Protein AF-A0A2E0ZQE0-F1 (afdb_monomer_lite)

Secondary structure (DSSP, 8-state):
----PPP-EEEEEEE-TTS-EEEEEEEESGGGTTEEEEEETTEEEE----GGGGG--SSEEEEE-HHHHHHHHHHTT--HHHHT-------

Structure (mmCIF, N/CA/C/O backbone):
data_AF-A0A2E0ZQE0-F1
#
_entry.id   AF-A0A2E0ZQE0-F1
#
loop_
_atom_site.group_PDB
_atom_site.id
_atom_site.type_symbol
_atom_site.label_atom_id
_atom_site.label_alt_id
_atom_site.label_comp_id
_atom_site.label_asym_id
_atom_site.label_entity_id
_atom_site.label_seq_id
_atom_site.pdbx_PDB_ins_code
_atom_site.Cartn_x
_atom_site.Cartn_y
_atom_site.Cartn_z
_atom_site.occupancy
_atom_site.B_iso_or_equiv
_atom_site.auth_seq_id
_atom_site.auth_comp_id
_atom_site.auth_asym_id
_atom_site.auth_atom_id
_atom_site.pdbx_PDB_model_num
ATOM 1 N N . MET A 1 1 ? 4.192 4.778 27.818 1.00 39.91 1 MET A N 1
ATOM 2 C CA . MET A 1 1 ? 3.090 5.465 27.114 1.00 39.91 1 MET A CA 1
ATOM 3 C C . MET A 1 1 ? 3.620 6.807 26.632 1.00 39.91 1 MET A C 1
ATOM 5 O O . MET A 1 1 ? 3.593 7.777 27.380 1.00 39.91 1 MET A O 1
ATOM 9 N N . THR A 1 2 ? 4.239 6.830 25.454 1.00 39.97 2 THR A N 1
ATOM 10 C CA . THR A 1 2 ? 4.717 8.056 24.802 1.00 39.97 2 THR A CA 1
ATOM 11 C C . THR A 1 2 ? 3.597 8.664 23.962 1.00 39.97 2 THR A C 1
ATOM 13 O O . THR A 1 2 ? 2.685 7.987 23.497 1.00 39.97 2 THR A O 1
ATOM 16 N N . ARG A 1 3 ? 3.625 9.988 23.895 1.00 42.31 3 ARG A N 1
ATOM 17 C CA . ARG A 1 3 ? 2.539 10.888 23.529 1.00 42.31 3 ARG A CA 1
ATOM 18 C C . ARG A 1 3 ? 2.555 11.126 22.014 1.00 42.31 3 ARG A C 1
ATOM 20 O O . ARG A 1 3 ? 3.369 11.911 21.559 1.00 42.31 3 ARG A O 1
ATOM 27 N N . GLY A 1 4 ? 1.642 10.494 21.278 1.00 45.69 4 GLY A N 1
ATOM 28 C CA . GLY A 1 4 ? 1.084 11.028 20.026 1.00 45.69 4 GLY A CA 1
ATOM 29 C C . GLY A 1 4 ? 2.029 11.272 18.843 1.00 45.69 4 GLY A C 1
ATOM 30 O O . GLY A 1 4 ? 1.797 12.226 18.106 1.00 45.69 4 GLY A O 1
ATOM 31 N N . GLU A 1 5 ? 3.054 10.447 18.629 1.00 48.84 5 GLU A N 1
ATOM 32 C CA . GLU A 1 5 ? 3.638 10.350 17.285 1.00 48.84 5 GLU A CA 1
ATOM 33 C C . GLU A 1 5 ? 2.641 9.592 16.404 1.00 48.84 5 GLU A C 1
ATOM 35 O O . GLU A 1 5 ? 2.184 8.508 16.775 1.00 48.84 5 GLU A O 1
ATOM 40 N N . ALA A 1 6 ? 2.233 10.198 15.284 1.00 54.38 6 ALA A N 1
ATOM 41 C CA . ALA A 1 6 ? 1.447 9.486 14.285 1.00 54.38 6 ALA A CA 1
ATOM 42 C C . ALA A 1 6 ? 2.216 8.209 13.905 1.00 54.38 6 ALA A C 1
ATOM 44 O O . ALA A 1 6 ? 3.439 8.288 13.756 1.00 54.38 6 ALA A O 1
ATOM 45 N N . PRO A 1 7 ? 1.547 7.048 13.792 1.00 62.09 7 PRO A N 1
ATOM 46 C CA . PRO A 1 7 ? 2.229 5.815 13.425 1.00 62.09 7 PRO A CA 1
ATOM 47 C C . PRO A 1 7 ? 3.033 6.043 12.140 1.00 62.09 7 PRO A C 1
ATOM 49 O O . PRO A 1 7 ? 2.526 6.620 11.176 1.00 62.09 7 PRO A O 1
ATOM 52 N N . GLU A 1 8 ? 4.312 5.655 12.154 1.00 82.56 8 GLU A N 1
ATOM 53 C CA . GLU A 1 8 ? 5.176 5.745 10.976 1.00 82.56 8 GLU A CA 1
ATOM 54 C C . GLU A 1 8 ? 4.595 4.837 9.890 1.00 82.56 8 GLU A C 1
ATOM 56 O O . GLU A 1 8 ? 4.714 3.620 9.972 1.00 82.56 8 GLU A O 1
ATOM 61 N N . ARG A 1 9 ? 3.936 5.425 8.890 1.00 88.25 9 ARG A N 1
ATOM 62 C CA . ARG A 1 9 ? 3.350 4.701 7.759 1.00 88.25 9 ARG A CA 1
ATOM 63 C C . ARG A 1 9 ? 4.253 4.829 6.547 1.00 88.25 9 ARG A C 1
ATOM 65 O O . ARG A 1 9 ? 4.551 5.943 6.113 1.00 88.25 9 ARG A O 1
ATOM 72 N N . THR A 1 10 ? 4.658 3.696 5.986 1.00 90.12 10 THR A N 1
ATOM 73 C CA . THR A 1 10 ? 5.431 3.658 4.738 1.00 90.12 10 THR A CA 1
ATOM 74 C C . THR A 1 10 ? 4.594 3.014 3.647 1.00 90.12 10 THR A C 1
ATOM 76 O O . THR A 1 10 ? 4.238 1.844 3.751 1.00 90.12 10 THR A O 1
ATOM 79 N N . PHE A 1 11 ? 4.290 3.777 2.598 1.00 91.25 11 PHE A N 1
ATOM 80 C CA . PHE A 1 11 ? 3.595 3.272 1.418 1.00 91.25 11 PHE A CA 1
ATOM 81 C C . PHE A 1 11 ? 4.618 2.772 0.404 1.00 91.25 11 PHE A C 1
ATOM 83 O O . PHE A 1 11 ? 5.598 3.466 0.120 1.00 91.25 11 PHE A O 1
ATOM 90 N N . LEU A 1 12 ? 4.383 1.585 -0.139 1.00 91.00 12 LEU A N 1
ATOM 91 C CA . LEU A 1 12 ? 5.289 0.904 -1.052 1.00 91.00 12 LEU A CA 1
ATOM 92 C C . LEU A 1 12 ? 4.526 0.475 -2.297 1.00 91.00 12 LEU A C 1
ATOM 94 O O . LEU A 1 12 ? 3.496 -0.182 -2.186 1.00 91.00 12 LEU A O 1
ATOM 98 N N . VAL A 1 13 ? 5.021 0.822 -3.477 1.00 91.06 13 VAL A N 1
ATOM 99 C CA . VAL A 1 13 ? 4.474 0.305 -4.734 1.00 91.06 13 VAL A CA 1
ATOM 100 C C . VAL A 1 13 ? 5.274 -0.916 -5.168 1.00 91.06 13 VAL A C 1
ATOM 102 O O . VAL A 1 13 ? 6.500 -0.882 -5.148 1.00 91.06 13 VAL A O 1
ATOM 105 N N . ASP A 1 14 ? 4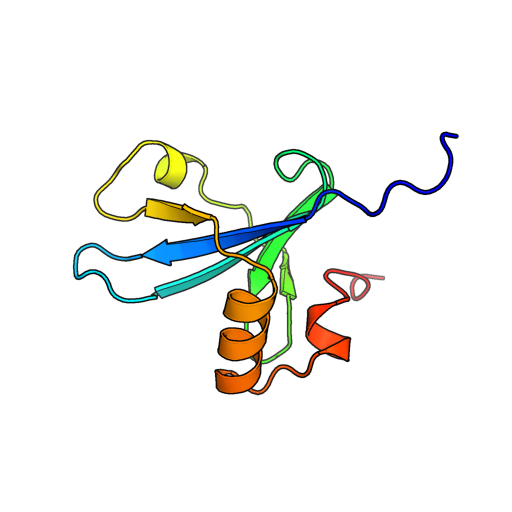.578 -1.985 -5.539 1.00 89.06 14 ASP A N 1
ATOM 106 C CA . ASP A 1 14 ? 5.164 -3.136 -6.222 1.00 89.06 14 ASP A CA 1
ATOM 107 C C . ASP A 1 14 ? 5.257 -2.826 -7.710 1.00 89.06 14 ASP A C 1
ATOM 109 O O . ASP A 1 14 ? 4.246 -2.565 -8.375 1.00 89.06 14 ASP A O 1
ATOM 113 N N . VAL A 1 15 ? 6.492 -2.805 -8.192 1.00 85.00 15 VAL A N 1
ATOM 114 C CA . VAL A 1 15 ? 6.841 -2.557 -9.582 1.00 85.00 15 VAL A CA 1
ATOM 115 C C . VAL A 1 15 ? 7.361 -3.862 -10.158 1.00 85.00 15 VAL A C 1
ATOM 117 O O . VAL A 1 15 ? 8.375 -4.398 -9.695 1.00 85.00 15 VAL A O 1
ATOM 120 N N . ASP A 1 16 ? 6.657 -4.371 -11.166 1.00 85.12 16 ASP A N 1
ATOM 121 C CA . ASP A 1 16 ? 7.072 -5.578 -11.866 1.00 85.12 16 ASP A CA 1
ATOM 122 C C . ASP A 1 16 ? 8.283 -5.331 -12.783 1.00 85.12 16 ASP A C 1
ATOM 124 O O . ASP A 1 16 ? 8.766 -4.207 -12.955 1.00 85.12 16 ASP A O 1
ATOM 128 N N . ALA A 1 17 ? 8.779 -6.405 -13.397 1.00 82.12 17 ALA A N 1
ATOM 129 C CA . ALA A 1 17 ? 9.937 -6.358 -14.287 1.00 82.12 17 ALA A CA 1
ATOM 130 C C . ALA A 1 17 ? 9.760 -5.434 -15.512 1.00 82.12 17 ALA A C 1
ATOM 132 O O . ALA A 1 17 ? 10.760 -5.011 -16.097 1.00 82.12 17 ALA A O 1
ATOM 133 N N . ASP A 1 18 ? 8.520 -5.120 -15.896 1.00 85.44 18 ASP A N 1
ATOM 134 C CA . ASP A 1 18 ? 8.184 -4.236 -17.014 1.00 85.44 18 ASP A CA 1
ATOM 135 C C . ASP A 1 18 ? 8.007 -2.769 -16.569 1.00 85.44 18 ASP A C 1
ATOM 137 O O . ASP A 1 18 ? 7.787 -1.881 -17.399 1.00 85.44 18 ASP A O 1
ATOM 141 N N . GLY A 1 19 ? 8.138 -2.485 -15.269 1.00 80.00 19 GLY A N 1
ATOM 142 C CA . GLY A 1 19 ? 7.947 -1.154 -14.697 1.00 80.00 19 GLY A CA 1
ATOM 143 C C . GLY A 1 19 ? 6.481 -0.812 -14.421 1.00 80.00 19 GLY A C 1
ATOM 144 O O . GLY A 1 19 ? 6.153 0.362 -14.224 1.00 80.00 19 GLY A O 1
ATOM 145 N N . VAL A 1 20 ? 5.583 -1.800 -14.440 1.00 84.81 20 VAL A N 1
ATOM 146 C CA . VAL A 1 20 ? 4.152 -1.608 -14.199 1.00 84.81 20 VAL A CA 1
ATOM 147 C C . VAL A 1 20 ? 3.857 -1.722 -12.707 1.00 84.81 20 VAL A C 1
ATOM 149 O O . VAL A 1 20 ? 4.379 -2.582 -12.003 1.00 84.81 20 VAL A O 1
ATOM 152 N N . CYS A 1 21 ? 2.979 -0.840 -12.227 1.00 83.81 21 CYS A N 1
ATOM 153 C CA . CYS A 1 21 ? 2.438 -0.909 -10.875 1.00 83.81 21 CYS A CA 1
ATOM 154 C C . CYS A 1 21 ? 1.551 -2.155 -10.737 1.00 83.81 21 CYS A C 1
ATOM 156 O O . CYS A 1 21 ? 0.408 -2.163 -11.203 1.00 83.81 21 CYS A O 1
ATOM 158 N N . ALA A 1 22 ? 2.073 -3.193 -10.091 1.00 84.62 22 ALA A N 1
ATOM 159 C CA . ALA A 1 22 ? 1.379 -4.455 -9.858 1.00 84.62 22 ALA A CA 1
ATOM 160 C C . ALA A 1 22 ? 0.561 -4.445 -8.552 1.00 84.62 22 ALA A C 1
ATOM 162 O O . ALA A 1 22 ? -0.402 -5.205 -8.402 1.00 84.62 22 ALA A O 1
ATOM 163 N N . GLY A 1 23 ? 0.898 -3.550 -7.618 1.00 89.38 23 GLY A N 1
ATOM 164 C CA . GLY A 1 23 ? 0.169 -3.386 -6.365 1.00 89.38 23 GLY A CA 1
ATOM 165 C C . GLY A 1 23 ? 0.677 -2.235 -5.503 1.00 89.38 23 GLY A C 1
ATOM 166 O O . GLY A 1 23 ? 1.746 -1.679 -5.735 1.00 89.38 23 GLY A O 1
ATOM 167 N N . LEU A 1 24 ? -0.104 -1.894 -4.481 1.00 92.19 24 LEU A N 1
ATOM 168 C CA . LEU A 1 24 ? 0.247 -0.905 -3.468 1.00 92.19 24 LEU A CA 1
ATOM 169 C C . LEU A 1 24 ? 0.156 -1.561 -2.093 1.00 92.19 24 LEU A C 1
ATOM 171 O O . LEU A 1 24 ? -0.813 -2.255 -1.793 1.00 92.19 24 LEU A O 1
ATOM 175 N N . TYR A 1 25 ? 1.164 -1.321 -1.271 1.00 91.88 25 TYR A N 1
ATOM 176 C CA . TYR A 1 25 ? 1.315 -1.878 0.058 1.00 91.88 25 TYR A CA 1
ATOM 177 C C . TYR A 1 25 ? 1.542 -0.780 1.096 1.00 91.88 25 TYR A C 1
ATOM 179 O O . TYR A 1 25 ? 1.987 0.329 0.784 1.00 91.88 25 TYR A O 1
ATOM 187 N N . LEU A 1 26 ? 1.255 -1.109 2.348 1.00 91.38 26 LEU A N 1
ATOM 188 C CA . LEU A 1 26 ? 1.456 -0.260 3.509 1.00 91.38 26 LEU A CA 1
ATOM 189 C C . LEU A 1 26 ? 2.169 -1.056 4.599 1.00 91.38 26 LEU A C 1
ATOM 191 O O . LEU A 1 26 ? 1.713 -2.115 5.010 1.00 91.38 26 LEU A O 1
ATOM 195 N N . LEU A 1 27 ? 3.269 -0.503 5.092 1.00 89.38 27 LEU A N 1
ATOM 196 C CA . LEU A 1 27 ? 3.862 -0.871 6.370 1.00 89.38 27 LEU A CA 1
ATOM 197 C C . LEU A 1 27 ? 3.314 0.083 7.430 1.00 89.38 27 LEU A C 1
ATOM 199 O O . LEU A 1 27 ? 3.579 1.289 7.352 1.00 89.38 27 LEU A O 1
ATOM 203 N N . ASP A 1 28 ? 2.573 -0.441 8.404 1.00 87.50 28 ASP A N 1
ATOM 204 C CA . ASP A 1 28 ? 2.128 0.339 9.557 1.00 87.50 28 ASP A CA 1
ATOM 205 C C . ASP A 1 28 ? 3.118 0.185 10.718 1.00 87.50 28 ASP A C 1
ATOM 207 O O . ASP A 1 28 ? 3.526 -0.915 11.101 1.00 87.50 28 ASP A O 1
ATOM 211 N N . GLY A 1 29 ? 3.548 1.316 11.268 1.00 83.56 29 GLY A N 1
ATOM 212 C CA . GLY A 1 29 ? 4.666 1.376 12.199 1.00 83.56 29 GLY A CA 1
ATOM 213 C C . GLY A 1 29 ? 6.034 1.219 11.523 1.00 83.56 29 GLY A C 1
ATOM 214 O O . GLY A 1 29 ? 6.179 0.841 10.357 1.00 83.56 29 GLY A O 1
ATOM 215 N N . ARG A 1 30 ? 7.085 1.503 12.296 1.00 82.00 30 ARG A N 1
ATOM 216 C CA . ARG A 1 30 ? 8.474 1.453 11.828 1.00 82.00 30 ARG A CA 1
ATOM 217 C C . ARG A 1 30 ? 8.803 0.088 11.219 1.00 82.00 30 ARG A C 1
ATOM 219 O O . ARG A 1 30 ? 8.825 -0.902 11.938 1.00 82.00 30 ARG A O 1
ATOM 226 N N . PHE A 1 31 ? 9.094 0.037 9.919 1.00 74.56 31 PHE A N 1
ATOM 227 C CA . PHE A 1 31 ? 9.345 -1.211 9.177 1.00 74.56 31 PHE A CA 1
ATOM 228 C C . PHE A 1 31 ? 8.201 -2.250 9.238 1.00 74.56 31 PHE A C 1
ATOM 230 O O . PHE A 1 31 ? 8.458 -3.439 9.068 1.00 74.56 31 PHE A O 1
ATOM 237 N N . GLY A 1 32 ? 6.955 -1.825 9.474 1.00 78.00 32 GLY A N 1
ATOM 238 C CA . GLY A 1 32 ? 5.793 -2.721 9.524 1.00 78.00 32 GLY A CA 1
ATOM 239 C C . GLY A 1 32 ? 5.636 -3.486 10.834 1.00 78.00 32 GLY A C 1
ATOM 240 O O . GLY A 1 32 ? 4.966 -4.511 10.855 1.00 78.00 32 GLY A O 1
ATOM 241 N N . VAL A 1 33 ? 6.246 -3.028 11.935 1.00 80.06 33 VAL A N 1
ATOM 242 C CA . VAL A 1 33 ? 6.087 -3.667 13.261 1.00 80.06 33 VAL A CA 1
ATOM 243 C C . VAL A 1 33 ? 4.633 -3.764 13.729 1.00 80.06 33 VAL A C 1
ATOM 245 O O . VAL A 1 33 ? 4.340 -4.595 14.585 1.00 80.06 33 VAL A O 1
ATOM 248 N N . SER A 1 34 ? 3.746 -2.916 13.203 1.00 81.31 34 SER A N 1
ATOM 249 C CA . SER A 1 34 ? 2.313 -2.932 13.504 1.00 81.31 34 SER A CA 1
ATOM 250 C C . SER A 1 34 ? 1.484 -3.659 12.439 1.00 81.31 34 SER A C 1
ATOM 252 O O . SER A 1 34 ? 0.273 -3.758 12.606 1.00 81.31 34 SER A O 1
ATOM 254 N N . GLY A 1 35 ? 2.103 -4.152 11.362 1.00 84.44 35 GLY A N 1
ATOM 255 C CA . GLY A 1 35 ? 1.435 -4.889 10.290 1.00 84.44 35 GLY A CA 1
ATOM 256 C C . GLY A 1 35 ? 1.896 -4.487 8.889 1.00 84.44 35 GLY A C 1
ATOM 257 O O . GLY A 1 35 ? 2.405 -3.381 8.661 1.00 84.44 35 GLY A O 1
ATOM 258 N N . GLY A 1 36 ? 1.705 -5.414 7.954 1.00 89.06 36 GLY A N 1
ATOM 259 C CA . GLY A 1 36 ? 1.862 -5.220 6.520 1.00 89.06 36 GLY A CA 1
ATOM 260 C C . GLY A 1 36 ? 0.512 -5.395 5.838 1.00 89.06 36 GLY A C 1
ATOM 261 O O . GLY A 1 36 ? -0.229 -6.315 6.160 1.00 89.06 36 GLY A O 1
ATOM 262 N N . TYR A 1 37 ? 0.187 -4.503 4.909 1.00 90.81 37 TYR A N 1
ATOM 263 C CA . TYR A 1 37 ? -1.097 -4.523 4.222 1.00 90.81 37 TYR A CA 1
ATOM 264 C C . TYR A 1 37 ? -0.911 -4.376 2.727 1.00 90.81 37 TYR A C 1
ATOM 266 O O . TYR A 1 37 ? -0.034 -3.642 2.265 1.00 90.81 37 TYR A O 1
ATOM 274 N N . ARG A 1 38 ? -1.810 -4.991 1.968 1.00 92.19 38 ARG A N 1
ATOM 275 C CA . ARG A 1 38 ? -1.973 -4.786 0.535 1.00 92.19 38 ARG A CA 1
ATOM 276 C C . ARG A 1 38 ? -3.275 -4.054 0.256 1.00 92.19 38 ARG A C 1
ATOM 278 O O . ARG A 1 38 ? -4.318 -4.371 0.821 1.00 92.19 38 ARG A O 1
ATOM 285 N N . LEU A 1 39 ? -3.227 -3.083 -0.647 1.00 92.12 39 LEU A N 1
ATOM 286 C CA . LEU A 1 39 ? -4.412 -2.366 -1.084 1.00 92.12 39 LEU A CA 1
ATOM 287 C C . LEU A 1 39 ? -5.200 -3.205 -2.097 1.00 92.12 39 LEU A C 1
ATOM 289 O O . LEU A 1 39 ? -4.685 -3.595 -3.148 1.00 92.12 39 LEU A O 1
ATOM 293 N N . GLY A 1 40 ? -6.474 -3.437 -1.796 1.00 90.19 40 GLY A N 1
ATOM 294 C CA . GLY A 1 40 ? -7.466 -3.972 -2.720 1.00 90.19 40 GLY A CA 1
ATOM 295 C C . GLY A 1 40 ? -8.629 -3.001 -2.922 1.00 90.19 40 GLY A C 1
ATOM 296 O O . GLY A 1 40 ? -8.669 -1.915 -2.355 1.00 90.19 40 GLY A O 1
ATOM 297 N N . ARG A 1 41 ? -9.638 -3.418 -3.697 1.00 87.00 41 ARG A N 1
ATOM 298 C CA . ARG A 1 41 ? -10.855 -2.611 -3.945 1.00 87.00 41 ARG A CA 1
ATOM 299 C C . ARG A 1 41 ? -11.673 -2.298 -2.686 1.00 87.00 41 ARG A C 1
ATOM 301 O O . ARG A 1 41 ? -12.503 -1.402 -2.717 1.00 87.00 41 ARG A O 1
ATOM 308 N N . GLY A 1 42 ? -11.489 -3.075 -1.618 1.00 86.31 42 GLY A N 1
ATOM 309 C CA . GLY A 1 42 ? -12.173 -2.889 -0.336 1.00 86.31 42 GLY A CA 1
ATOM 310 C C . GLY A 1 42 ? -11.367 -2.101 0.699 1.00 86.31 42 GLY A C 1
ATOM 311 O O . GLY A 1 42 ? -11.828 -1.987 1.827 1.00 86.31 42 GLY A O 1
ATOM 312 N N . GLY A 1 43 ? -10.180 -1.596 0.341 1.00 90.94 43 GLY A N 1
ATOM 313 C CA . GLY A 1 43 ? -9.231 -0.999 1.279 1.00 90.94 43 GLY A CA 1
ATOM 314 C C . GLY A 1 43 ? -8.029 -1.903 1.554 1.00 90.94 43 GLY A C 1
ATOM 315 O O . GLY A 1 43 ? -7.674 -2.754 0.733 1.00 90.94 43 GLY A O 1
ATOM 316 N N . TRP A 1 44 ? -7.375 -1.665 2.687 1.00 91.81 44 TRP A N 1
ATOM 317 C CA . TRP A 1 44 ? -6.213 -2.424 3.139 1.00 91.81 44 TRP A CA 1
ATOM 318 C C . TRP A 1 44 ? -6.620 -3.815 3.630 1.00 91.81 44 TRP A C 1
ATOM 320 O O . TRP A 1 44 ? -7.619 -3.968 4.326 1.00 91.81 44 TRP A O 1
ATOM 330 N N . VAL A 1 45 ? -5.848 -4.825 3.241 1.00 90.75 45 VAL A N 1
ATOM 331 C CA . VAL A 1 45 ? -5.993 -6.213 3.688 1.00 90.75 45 VAL A CA 1
ATOM 332 C C . VAL A 1 45 ? -4.651 -6.662 4.242 1.00 90.75 45 VAL A C 1
ATOM 334 O O . VAL A 1 45 ? -3.634 -6.391 3.604 1.00 90.75 45 VAL A O 1
ATOM 337 N N . ASP A 1 46 ? -4.656 -7.320 5.401 1.00 89.50 46 ASP A N 1
ATOM 338 C CA . ASP A 1 46 ? -3.462 -7.934 5.990 1.00 89.50 46 ASP A CA 1
ATOM 339 C C . ASP A 1 46 ? -2.754 -8.822 4.955 1.00 89.50 46 ASP A C 1
ATOM 341 O O . ASP A 1 46 ? -3.381 -9.647 4.281 1.00 89.50 46 ASP A O 1
ATOM 345 N N . ASP A 1 47 ? -1.461 -8.579 4.766 1.00 87.56 47 ASP A N 1
ATOM 346 C CA . ASP A 1 47 ? -0.636 -9.299 3.804 1.00 87.56 47 ASP A CA 1
ATOM 347 C C . ASP A 1 47 ? 0.780 -9.454 4.364 1.00 87.56 47 ASP A C 1
ATOM 349 O O . ASP A 1 47 ? 1.430 -8.482 4.773 1.00 87.56 47 ASP A O 1
ATOM 353 N N . ASP A 1 48 ? 1.274 -10.691 4.343 1.00 76.12 48 ASP A N 1
ATOM 354 C CA . ASP A 1 48 ? 2.652 -11.014 4.683 1.00 76.12 48 ASP A CA 1
ATOM 355 C C . ASP A 1 48 ? 3.559 -10.463 3.579 1.00 76.12 48 ASP A C 1
ATOM 357 O O . ASP A 1 48 ? 3.871 -11.128 2.586 1.00 76.12 48 ASP A O 1
ATOM 361 N N . LEU A 1 49 ? 3.982 -9.209 3.751 1.00 71.50 49 LEU A N 1
ATOM 362 C CA . LEU A 1 49 ? 4.842 -8.515 2.804 1.00 71.50 49 LEU A CA 1
ATOM 363 C C . LEU A 1 49 ? 6.057 -9.385 2.439 1.00 71.50 49 LEU A C 1
ATOM 365 O O . LEU A 1 49 ? 6.839 -9.761 3.320 1.00 71.50 49 LEU A O 1
ATOM 369 N N . PRO A 1 50 ? 6.271 -9.695 1.148 1.00 65.69 50 PRO A N 1
ATOM 370 C CA . PRO A 1 50 ? 7.370 -10.549 0.726 1.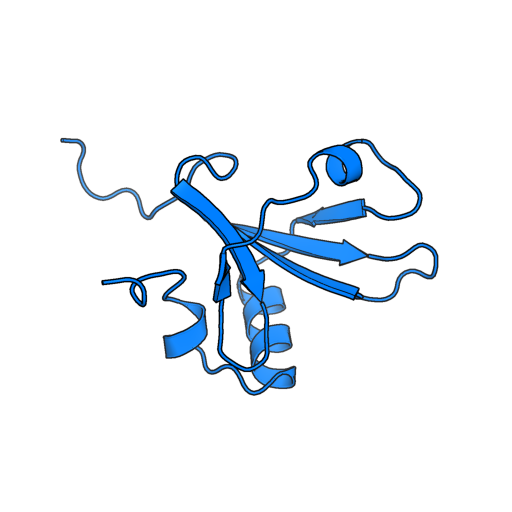00 65.69 50 PRO A CA 1
ATOM 371 C C . PRO A 1 50 ? 8.688 -9.788 0.872 1.00 65.69 50 PRO A C 1
ATOM 373 O O . PRO A 1 50 ? 9.161 -9.121 -0.049 1.00 65.69 50 PRO A O 1
ATOM 376 N N . TYR A 1 51 ? 9.324 -9.922 2.038 1.00 63.75 51 TYR A N 1
ATOM 377 C CA . TYR A 1 51 ? 10.580 -9.245 2.372 1.00 63.75 51 TYR A CA 1
ATOM 378 C C . TYR A 1 51 ? 11.703 -9.483 1.343 1.00 63.75 51 TYR A C 1
ATOM 380 O O . TYR A 1 51 ? 12.641 -8.693 1.237 1.00 63.75 51 TYR A O 1
ATOM 388 N N . SER A 1 52 ? 11.595 -10.544 0.537 1.00 62.12 52 SER A N 1
ATOM 389 C CA . SER A 1 52 ? 12.465 -10.814 -0.609 1.00 62.12 52 SER A CA 1
ATOM 390 C C . SER A 1 52 ? 12.476 -9.709 -1.675 1.00 62.12 52 SER A C 1
ATOM 392 O O . SER A 1 52 ? 13.462 -9.599 -2.399 1.00 62.12 52 SER A O 1
ATOM 394 N N . TRP A 1 53 ? 11.432 -8.883 -1.791 1.00 65.19 53 TRP A N 1
ATOM 395 C CA . T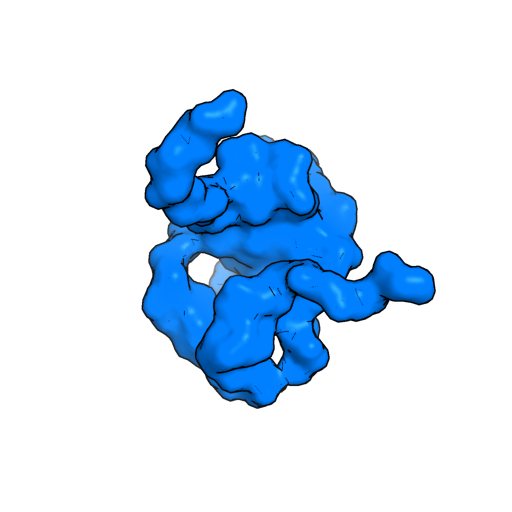RP A 1 53 ? 11.351 -7.809 -2.796 1.00 65.19 53 TRP A CA 1
ATOM 396 C C . TRP A 1 53 ? 12.136 -6.549 -2.414 1.00 65.19 53 TRP A C 1
ATOM 398 O O . TRP A 1 53 ? 12.488 -5.761 -3.286 1.00 65.19 53 TRP A O 1
ATOM 408 N N . PHE A 1 54 ? 12.522 -6.395 -1.143 1.00 65.12 54 PHE A N 1
ATOM 409 C CA . PHE A 1 54 ? 13.454 -5.336 -0.731 1.00 65.12 54 PHE A CA 1
ATOM 410 C C . PHE A 1 54 ? 14.900 -5.610 -1.179 1.00 65.12 54 PHE A C 1
ATOM 412 O O . PHE A 1 54 ? 15.742 -4.718 -1.119 1.00 65.12 54 PHE A O 1
ATOM 419 N N . ALA A 1 55 ? 15.209 -6.833 -1.626 1.00 61.88 55 ALA A N 1
ATOM 420 C CA . ALA A 1 55 ? 16.561 -7.250 -1.996 1.00 61.88 55 ALA A CA 1
ATOM 421 C C . ALA A 1 55 ? 16.940 -6.959 -3.466 1.00 61.88 55 ALA A C 1
ATOM 423 O O . ALA A 1 55 ? 17.979 -7.434 -3.922 1.00 61.88 55 ALA A O 1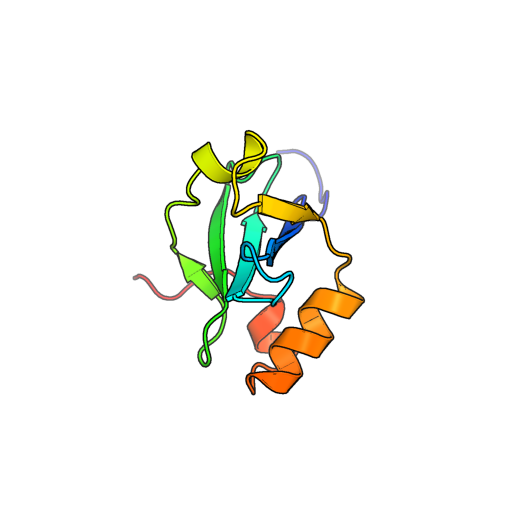
ATOM 424 N N . GLY A 1 56 ? 16.134 -6.183 -4.205 1.00 56.78 56 GLY A N 1
ATOM 425 C CA . GLY A 1 56 ? 16.463 -5.750 -5.572 1.00 56.78 56 GLY A CA 1
ATOM 426 C C . GLY A 1 56 ? 16.317 -6.845 -6.634 1.00 56.78 56 GLY A C 1
ATOM 427 O O . GLY A 1 56 ? 17.156 -6.959 -7.527 1.00 56.78 56 GLY A O 1
ATOM 428 N N . GLY A 1 57 ? 15.282 -7.683 -6.512 1.00 64.31 57 GLY A N 1
ATOM 429 C CA . GLY A 1 57 ? 14.903 -8.647 -7.547 1.00 64.31 57 GLY A CA 1
ATOM 430 C C . GLY A 1 57 ? 14.256 -7.982 -8.770 1.00 64.31 57 GLY A C 1
ATOM 431 O O . GLY A 1 57 ? 14.146 -6.763 -8.846 1.00 64.31 57 GLY A O 1
ATOM 432 N N . ALA A 1 58 ? 13.804 -8.797 -9.732 1.00 68.69 58 ALA A N 1
ATOM 433 C CA . ALA A 1 58 ? 13.076 -8.304 -10.910 1.00 68.69 58 ALA A CA 1
ATOM 434 C C . ALA A 1 58 ? 11.777 -7.559 -10.539 1.00 68.69 58 ALA A C 1
ATOM 436 O O . ALA A 1 58 ? 11.395 -6.631 -11.241 1.00 68.69 58 ALA A O 1
ATOM 437 N N . ASN A 1 59 ? 11.167 -7.930 -9.409 1.00 73.44 59 ASN A N 1
ATOM 438 C CA . ASN A 1 59 ? 10.136 -7.141 -8.744 1.00 73.44 59 ASN A CA 1
ATOM 439 C C . ASN A 1 59 ? 10.762 -6.438 -7.539 1.00 73.44 59 ASN A C 1
ATOM 441 O O . ASN A 1 59 ? 11.569 -7.043 -6.816 1.00 73.44 59 ASN A O 1
ATOM 445 N N . HIS A 1 60 ? 10.381 -5.186 -7.316 1.00 79.81 60 HIS A N 1
ATOM 446 C CA . HIS A 1 60 ? 10.886 -4.378 -6.212 1.00 79.81 60 HIS A CA 1
ATOM 447 C C . HIS A 1 60 ? 9.785 -3.509 -5.608 1.00 79.81 60 HIS A C 1
ATOM 449 O O . HIS A 1 60 ? 8.788 -3.192 -6.254 1.00 79.81 60 HIS A O 1
ATOM 455 N N . LEU A 1 61 ? 9.984 -3.147 -4.339 1.00 86.06 61 LEU A N 1
ATOM 456 C CA . LEU A 1 61 ? 9.100 -2.253 -3.602 1.00 86.06 61 LEU A CA 1
ATOM 457 C C . LEU A 1 61 ? 9.731 -0.867 -3.512 1.00 86.06 61 LEU A C 1
ATOM 459 O O . LEU A 1 61 ? 10.744 -0.695 -2.829 1.00 86.06 61 LEU A O 1
ATOM 463 N N . ASP A 1 62 ? 9.098 0.115 -4.145 1.00 86.50 62 ASP A N 1
ATOM 464 C CA . ASP A 1 62 ? 9.551 1.501 -4.111 1.00 86.50 62 ASP A CA 1
ATOM 465 C C . ASP A 1 62 ? 8.732 2.334 -3.117 1.00 86.50 62 ASP A C 1
ATOM 467 O O . ASP A 1 62 ? 7.496 2.304 -3.142 1.00 86.50 62 ASP A O 1
ATOM 471 N N . PRO A 1 63 ? 9.383 3.119 -2.239 1.00 88.38 63 PRO A N 1
ATOM 472 C CA . PRO A 1 63 ? 8.675 4.014 -1.343 1.00 88.38 63 PRO A CA 1
ATOM 473 C C . PRO A 1 63 ? 8.014 5.149 -2.122 1.00 88.38 63 PRO A C 1
ATOM 475 O O . PRO A 1 63 ? 8.656 5.898 -2.860 1.00 88.38 63 PRO A O 1
ATOM 478 N N . VAL A 1 64 ? 6.718 5.324 -1.888 1.00 91.31 64 VAL A N 1
ATOM 479 C CA . VAL A 1 64 ? 5.913 6.393 -2.480 1.00 91.31 64 VAL A CA 1
ATOM 480 C C . VAL A 1 64 ? 5.359 7.305 -1.398 1.00 91.31 64 VAL A C 1
ATOM 482 O O . VAL A 1 64 ? 5.149 6.922 -0.247 1.00 91.31 64 VAL A O 1
ATOM 485 N N . ASN A 1 65 ? 5.115 8.562 -1.758 1.00 91.75 65 ASN A N 1
ATOM 486 C CA . ASN A 1 65 ? 4.475 9.488 -0.832 1.00 91.75 65 ASN A CA 1
ATOM 487 C C . ASN A 1 65 ? 2.966 9.205 -0.719 1.00 91.75 65 ASN A C 1
ATOM 489 O O . ASN A 1 65 ? 2.336 8.696 -1.648 1.00 91.75 65 ASN A O 1
ATOM 493 N N . ARG A 1 66 ? 2.369 9.635 0.399 1.00 92.12 66 ARG A N 1
ATOM 494 C CA . ARG A 1 66 ? 0.930 9.489 0.684 1.00 92.12 66 ARG A CA 1
ATOM 495 C C . ARG A 1 66 ? 0.033 9.977 -0.455 1.00 92.12 66 ARG A C 1
ATOM 497 O O . ARG A 1 66 ? -0.960 9.338 -0.768 1.00 92.12 66 ARG A O 1
ATOM 504 N N . ARG A 1 67 ? 0.353 11.122 -1.066 1.00 92.50 67 ARG A N 1
ATOM 505 C CA . ARG A 1 67 ? -0.493 11.726 -2.109 1.00 92.50 67 ARG A CA 1
ATOM 506 C C . ARG A 1 67 ? -0.546 10.860 -3.366 1.00 92.50 67 ARG A C 1
ATOM 508 O O . ARG A 1 67 ? -1.590 10.793 -4.006 1.00 92.50 67 ARG A O 1
ATOM 515 N N . TRP A 1 68 ? 0.568 10.224 -3.717 1.00 93.62 68 TRP A N 1
ATOM 516 C CA . TRP A 1 68 ? 0.621 9.266 -4.815 1.00 93.62 68 TRP A CA 1
ATOM 517 C C . TRP A 1 68 ? -0.202 8.019 -4.481 1.00 93.62 68 TRP A C 1
ATOM 519 O O . TRP A 1 68 ? -1.072 7.645 -5.262 1.00 93.62 68 TRP A O 1
ATOM 529 N N . ALA A 1 69 ? 0.006 7.450 -3.289 1.00 93.50 69 ALA A N 1
ATOM 530 C CA . ALA A 1 69 ? -0.701 6.256 -2.828 1.00 93.50 69 ALA A CA 1
ATOM 531 C C . ALA A 1 69 ? -2.226 6.462 -2.781 1.00 93.50 69 ALA A C 1
ATOM 533 O O . ALA A 1 69 ? -2.973 5.639 -3.298 1.00 93.50 69 ALA A O 1
ATOM 534 N N . LEU A 1 70 ? -2.681 7.604 -2.256 1.00 93.81 70 LEU A N 1
ATOM 535 C CA . LEU A 1 70 ? -4.100 7.956 -2.190 1.00 93.81 70 LEU A CA 1
ATOM 536 C C . LEU A 1 70 ? -4.729 8.116 -3.579 1.00 93.81 70 LEU A C 1
ATOM 538 O O . LEU A 1 70 ? -5.851 7.678 -3.798 1.00 93.81 70 LEU A O 1
ATOM 542 N N . ARG A 1 71 ? -4.014 8.714 -4.539 1.00 93.44 71 ARG A N 1
ATOM 543 C CA . ARG A 1 71 ? -4.513 8.818 -5.916 1.00 93.44 71 ARG A CA 1
ATOM 544 C C . ARG A 1 71 ? -4.689 7.437 -6.551 1.00 93.44 71 ARG A C 1
ATOM 546 O O . ARG A 1 71 ? -5.680 7.208 -7.226 1.00 93.44 71 ARG A O 1
ATOM 553 N N . HIS A 1 72 ? -3.739 6.531 -6.330 1.00 91.19 72 HIS A N 1
ATOM 554 C CA . HIS A 1 72 ? -3.848 5.168 -6.843 1.00 91.19 72 HIS A CA 1
ATOM 555 C C . HIS A 1 72 ? -4.974 4.380 -6.153 1.00 91.19 72 HIS A C 1
ATOM 557 O O . HIS A 1 72 ? -5.630 3.553 -6.777 1.00 91.19 72 HIS A O 1
ATOM 563 N N . ALA A 1 73 ? -5.233 4.665 -4.876 1.00 91.81 73 ALA A N 1
ATOM 564 C CA . ALA A 1 73 ? -6.380 4.126 -4.159 1.00 91.81 73 ALA A CA 1
ATOM 565 C C . ALA A 1 73 ? -7.715 4.617 -4.744 1.00 91.81 73 ALA A C 1
ATOM 567 O O . ALA A 1 73 ? -8.613 3.805 -4.965 1.00 91.81 73 ALA A O 1
ATOM 568 N N . ASP A 1 74 ? -7.812 5.903 -5.087 1.00 92.56 74 ASP A N 1
ATOM 569 C CA . ASP A 1 74 ? -8.975 6.486 -5.768 1.00 92.56 74 ASP A CA 1
ATOM 570 C C . ASP A 1 74 ? -9.231 5.813 -7.131 1.00 92.56 74 ASP A C 1
ATOM 572 O O . ASP A 1 74 ? -10.362 5.417 -7.415 1.00 92.56 74 ASP A O 1
ATOM 576 N N . ASP A 1 75 ? -8.173 5.538 -7.909 1.00 90.94 75 ASP A N 1
ATOM 577 C CA . ASP A 1 75 ? -8.264 4.787 -9.174 1.00 90.94 75 ASP A CA 1
ATOM 578 C C . ASP A 1 75 ? -8.833 3.357 -8.978 1.00 90.94 75 ASP A C 1
ATOM 580 O O . ASP A 1 75 ? -9.423 2.780 -9.897 1.00 90.94 75 ASP A O 1
ATOM 584 N N . LEU A 1 76 ? -8.686 2.777 -7.778 1.00 87.94 76 LEU A N 1
ATOM 585 C CA . LEU A 1 76 ? -9.248 1.476 -7.384 1.00 87.94 76 LEU A CA 1
ATOM 586 C C . LEU A 1 76 ? -10.652 1.573 -6.760 1.00 87.94 76 LEU A C 1
ATOM 588 O O . LEU A 1 76 ? -11.258 0.534 -6.476 1.00 87.94 76 LEU A O 1
ATOM 592 N N . GLY A 1 77 ? -11.180 2.785 -6.572 1.00 91.94 77 GLY A N 1
ATOM 593 C CA . GLY A 1 77 ? -12.460 3.055 -5.916 1.00 91.94 77 GLY A CA 1
ATOM 594 C C . GLY A 1 77 ? -12.393 3.091 -4.386 1.00 91.94 77 GLY A C 1
ATOM 595 O O . GLY A 1 77 ? -13.435 2.977 -3.744 1.00 91.94 77 GLY A O 1
ATOM 596 N N . VAL A 1 78 ? -11.198 3.227 -3.805 1.00 91.38 78 VAL A N 1
ATOM 597 C CA . VAL A 1 78 ? -10.987 3.357 -2.357 1.00 91.38 78 VAL A CA 1
ATOM 598 C C . VAL A 1 78 ? -10.904 4.838 -1.999 1.00 91.38 78 VAL A C 1
ATOM 600 O O . VAL A 1 78 ? -9.983 5.538 -2.415 1.00 91.38 78 VAL A O 1
ATOM 603 N N . ASP A 1 79 ? -11.863 5.319 -1.213 1.00 92.31 79 ASP A N 1
ATOM 604 C CA . ASP A 1 79 ? -11.898 6.707 -0.759 1.00 92.31 79 ASP A CA 1
ATOM 605 C C . ASP A 1 79 ? -10.863 6.992 0.347 1.00 92.31 79 ASP A C 1
ATOM 607 O O . ASP A 1 79 ? -10.330 6.085 0.989 1.00 92.31 79 ASP A O 1
ATOM 611 N N . GLU A 1 80 ? -10.596 8.276 0.603 1.00 91.94 80 GLU A N 1
ATOM 612 C CA . GLU A 1 80 ? -9.600 8.706 1.594 1.00 91.94 80 GLU A CA 1
ATOM 613 C C . GLU A 1 80 ? -9.903 8.213 3.016 1.00 91.94 80 GLU A C 1
ATOM 615 O O . GLU A 1 80 ? -8.971 7.888 3.750 1.00 91.94 80 GLU A O 1
ATOM 620 N N . ALA A 1 81 ? -11.174 8.114 3.419 1.00 90.75 81 ALA A N 1
ATOM 621 C CA . ALA A 1 81 ? -11.512 7.645 4.760 1.00 90.75 81 ALA A CA 1
ATOM 622 C C . ALA A 1 81 ? -11.203 6.152 4.910 1.00 90.75 81 ALA A C 1
ATOM 624 O O . ALA A 1 81 ? -10.631 5.751 5.922 1.00 90.75 81 ALA A O 1
ATOM 625 N N . THR A 1 82 ? -11.509 5.351 3.889 1.00 89.88 82 THR A N 1
ATOM 626 C CA . THR A 1 82 ? -11.143 3.928 3.841 1.00 89.88 82 THR A CA 1
ATOM 627 C C . THR A 1 82 ? -9.622 3.742 3.756 1.00 89.88 82 THR A C 1
ATOM 629 O O . THR A 1 82 ? -9.058 2.881 4.426 1.00 89.88 82 THR A O 1
ATOM 632 N N . PHE A 1 83 ? -8.926 4.586 2.991 1.00 90.75 83 PHE A N 1
ATOM 633 C CA . PHE A 1 83 ? -7.469 4.546 2.841 1.00 90.75 83 PHE A CA 1
ATOM 634 C C . PHE A 1 83 ? -6.709 4.864 4.141 1.00 90.75 83 PHE A C 1
ATOM 636 O O . PHE A 1 83 ? -5.620 4.341 4.369 1.00 90.75 83 PHE A O 1
ATOM 643 N N . GLU A 1 84 ? -7.246 5.721 5.008 1.00 89.56 84 GLU A N 1
ATOM 644 C CA . GLU A 1 84 ? -6.571 6.127 6.249 1.00 89.56 84 GLU A CA 1
ATOM 645 C C . GLU A 1 84 ? -6.670 5.110 7.394 1.00 89.56 84 GLU A C 1
ATOM 647 O O . GLU A 1 84 ? -5.981 5.258 8.416 1.00 89.56 84 GLU A O 1
ATOM 652 N N . VAL A 1 85 ? -7.499 4.079 7.228 1.00 85.38 85 VAL A N 1
ATOM 653 C CA . VAL A 1 85 ? -7.787 3.067 8.246 1.00 85.38 85 VAL A CA 1
ATOM 654 C C . VAL A 1 85 ? -7.270 1.709 7.764 1.00 85.38 85 VAL A C 1
ATOM 656 O O . VAL A 1 85 ? -8.010 0.968 7.124 1.00 85.38 85 VAL A O 1
ATOM 659 N N . PRO A 1 86 ? -5.999 1.368 8.051 1.00 74.44 86 PRO A N 1
ATOM 660 C CA . PRO A 1 86 ? -5.461 0.058 7.711 1.00 74.44 86 PRO A CA 1
ATOM 661 C C . PRO A 1 86 ? -6.125 -1.104 8.461 1.00 74.44 86 PRO A C 1
ATOM 663 O O . PRO A 1 86 ? -6.137 -2.192 7.913 1.00 74.44 86 PRO A O 1
ATOM 666 N N . GLU A 1 87 ? -6.731 -0.884 9.644 1.00 67.12 87 GLU A N 1
ATOM 667 C CA . GLU A 1 87 ? -7.363 -1.953 10.444 1.00 67.12 87 GLU A CA 1
ATOM 668 C C . GLU A 1 87 ? -8.526 -1.495 11.353 1.00 67.12 87 GLU A C 1
ATOM 670 O O . GLU A 1 87 ? -8.410 -0.520 12.102 1.00 67.12 87 GLU A O 1
ATOM 675 N N . LEU A 1 88 ? -9.626 -2.264 11.310 1.00 47.34 88 LEU A N 1
ATOM 676 C CA . LEU A 1 88 ? -10.262 -3.010 12.420 1.00 47.34 88 LEU A CA 1
ATOM 677 C C . LEU A 1 88 ? -11.460 -3.785 11.822 1.00 47.34 88 LEU A C 1
ATOM 679 O O . LEU A 1 88 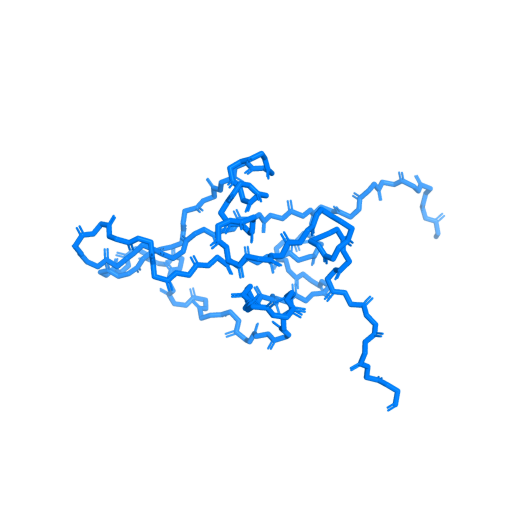? -12.617 -3.386 11.957 1.00 47.34 88 LEU A O 1
ATOM 683 N N . SER A 1 89 ? -11.229 -4.878 11.097 1.00 40.50 89 SER A N 1
ATOM 684 C CA . SER A 1 89 ? -12.314 -5.802 10.711 1.00 40.50 89 SER A CA 1
ATOM 685 C C . SER A 1 89 ? -11.873 -7.247 10.897 1.00 40.50 89 SER A C 1
ATOM 687 O O . SER A 1 89 ? -11.783 -8.027 9.960 1.00 40.50 89 SER A O 1
ATOM 689 N N . GLY A 1 90 ? -11.618 -7.586 12.157 1.00 40.09 90 GLY A N 1
ATOM 690 C CA . GLY A 1 90 ? -11.361 -8.942 12.624 1.00 40.09 90 GLY A CA 1
ATOM 691 C C . GLY A 1 90 ? -11.640 -9.027 14.120 1.00 40.09 90 GLY A C 1
ATOM 692 O O . GLY A 1 90 ? -10.714 -9.035 14.924 1.00 40.09 90 GLY A O 1
ATOM 693 N N . GLY A 1 91 ? -12.925 -8.989 14.483 1.00 33.75 91 GLY A N 1
ATOM 694 C CA . GLY A 1 91 ? -13.414 -9.428 15.794 1.00 33.75 91 GLY A CA 1
ATOM 695 C C . GLY A 1 91 ? -13.790 -10.901 15.764 1.00 33.75 91 GLY A C 1
ATOM 696 O O . GLY A 1 91 ? -14.183 -11.372 14.672 1.00 33.75 91 GLY A O 1
#

Foldseek 3Di:
DDDDDQWDKWKWFKAALVRDGPWIKIQTHDNNPVFIWTQALQATDGDPPPPVQCVDPSIHIDTDDPVVRQVVNVVSVHHPVSHVDNDDDDD

Sequence (91 aa):
MTRGEAPERTFLVDVDADGVCAGLYLLDGRFGVSGGY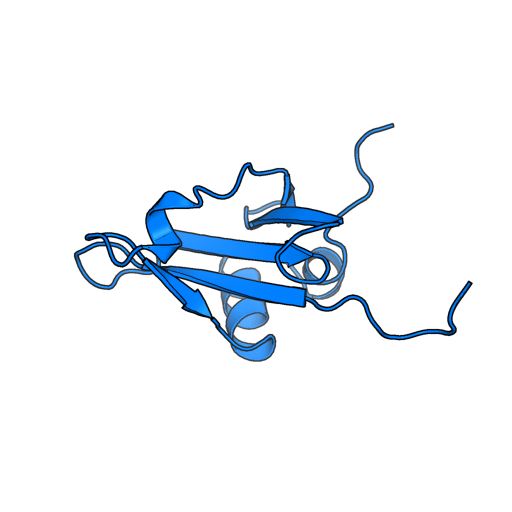RLGRGGWVDDDLPYSWFAGGANHLDPVNRRWALRHADDLGVDEATFEVPELSGG

pLDDT: mean 79.78, std 15.79, range [33.75, 93.81]

Radius of gyration: 13.28 Å; chains: 1; bounding box: 30×23×44 Å